Protein AF-A0A816Q934-F1 (afdb_monomer)

Secondary structure (DSSP, 8-state):
-HHHHHHHHHHHHHHHHHHHHHHHHHHHHHHHTGGGGGT----SPPHHHHHHHHHHHHHHHHHHTTS-HHHHHHHTTTHHHHHHHHHHHHGGG-S---HHHHHHHHHHHHHHHHHHHHHHSS--HHHHHHHHHHHGGG--SHHHHHHHHHHTGGGS--

Organism: NCBI:txid392030

Foldseek 3Di:
DVVVVVVVVVVLVVLLVVLLVLLVVLLVVVLVVLQCQQPDDDQAADPSLVVNLVVLVVCLVVVVVVDDPVSQLSSLPCNLVSNLVSLVVSVVSNPHHDPSSLSSSLNSLVSVQVSSCVSNVDGDLSSVLSSVVSVLSVDPDPVSSVVVCVVVVVSVVD

Sequence (158 aa):
MKTTLTLSYDILLVLFLEIHLHCFYHLSLLFRNASHYASVIDTDPDENIMRLNHDLTRLQETLHSSLNEKKFSFLFQGLGFVLATILIRSAPRFIRISETGVTKMCRNIFAIEQTLTQIRTVGDAELMRTHRYYELLYATKPDEIIAVIEEHRSEYTE

Nearest PDB structures (foldseek):
  8ay2-assembly1_A  TM=9.193E-01  e=2.161E-07  Rattus norvegicus
  8ay2-assembly2_B  TM=9.252E-01  e=2.774E-07  Rattus norvegicus
  3n1e-assembly2_B  TM=6.347E-01  e=2.741E-01  Mus musculus

Radius of gyration: 17.93 Å; Cα contacts (8 Å, |Δi|>4): 140; chains: 1; bounding box: 48×30×50 Å

pLDDT: mean 91.07, std 7.8, range [49.41, 97.62]

InterPro domains:
  IPR039682 Exocyst complex component Sec8/EXOC4 [PTHR14146] (6-158)

Solvent-accessible surface area (backbone atoms only — not comparable to full-atom values): 8706 Å² total; per-residue (Å²): 111,71,68,58,54,51,50,54,50,52,52,50,51,51,52,29,50,49,53,53,49,51,55,50,51,33,53,52,54,54,58,72,50,25,71,52,29,44,73,41,85,65,52,69,59,50,68,48,55,54,49,47,47,52,51,52,50,53,48,47,62,59,46,57,79,75,42,56,70,73,64,45,54,57,46,64,56,64,47,47,53,53,51,26,50,52,55,61,73,47,50,81,62,43,89,45,68,28,68,47,23,42,50,18,49,44,38,37,49,51,54,49,49,53,47,48,23,68,76,65,76,46,79,51,69,47,39,55,51,42,40,54,59,48,56,50,66,68,44,90,45,72,69,53,40,51,50,54,47,64,76,45,37,86,81,77,76,125

Structure (mmCIF, N/CA/C/O backbone):
data_AF-A0A816Q934-F1
#
_entry.id   AF-A0A816Q934-F1
#
loop_
_atom_site.group_PDB
_atom_site.id
_atom_site.type_symbol
_atom_site.label_atom_id
_atom_site.label_alt_id
_atom_site.label_comp_id
_atom_site.label_asym_id
_atom_site.label_entity_id
_atom_site.label_seq_id
_atom_site.pdbx_PDB_ins_code
_atom_site.Cartn_x
_atom_site.Cartn_y
_atom_site.Cartn_z
_atom_site.occupancy
_atom_site.B_iso_or_equiv
_atom_site.auth_seq_id
_atom_site.auth_comp_id
_atom_site.auth_asym_id
_atom_site.auth_atom_id
_atom_site.pdbx_PDB_model_num
ATOM 1 N N . MET A 1 1 ? -26.354 -10.522 29.295 1.00 54.97 1 MET A N 1
ATOM 2 C CA . MET A 1 1 ? -24.884 -10.718 29.287 1.00 54.97 1 MET A CA 1
ATOM 3 C C . MET A 1 1 ? -24.390 -11.497 28.064 1.00 54.97 1 MET A C 1
ATOM 5 O O . MET A 1 1 ? -23.474 -11.017 27.416 1.00 54.97 1 MET A O 1
ATOM 9 N N . LYS A 1 2 ? -24.995 -12.639 27.680 1.00 55.94 2 LYS A N 1
ATOM 10 C CA . LYS A 1 2 ? -24.643 -13.337 26.418 1.00 55.94 2 LYS A CA 1
ATOM 11 C C . LYS A 1 2 ? -24.927 -12.498 25.159 1.00 55.94 2 LYS A C 1
ATOM 13 O O . LYS A 1 2 ? -24.081 -12.435 24.284 1.00 55.94 2 LYS A O 1
ATOM 18 N N . THR A 1 3 ? -26.051 -11.783 25.129 1.00 68.50 3 THR A N 1
ATOM 19 C CA . THR A 1 3 ? -26.485 -10.926 24.007 1.00 68.50 3 THR A CA 1
ATOM 20 C C . THR A 1 3 ? -25.632 -9.673 23.780 1.00 68.50 3 THR A C 1
ATOM 22 O O . THR A 1 3 ? -25.498 -9.213 22.653 1.00 68.50 3 THR A O 1
ATOM 25 N N . THR A 1 4 ? -25.033 -9.107 24.831 1.00 69.88 4 THR A N 1
ATOM 26 C CA . THR A 1 4 ? -24.183 -7.906 24.726 1.00 69.88 4 THR A CA 1
ATOM 27 C C . THR A 1 4 ? -22.768 -8.245 24.260 1.00 69.88 4 THR A C 1
ATOM 29 O O . THR A 1 4 ? -22.146 -7.459 23.552 1.00 69.88 4 THR A O 1
ATOM 32 N N . LEU A 1 5 ? -22.260 -9.425 24.634 1.00 72.69 5 LEU A N 1
ATOM 33 C CA . LEU A 1 5 ? -20.970 -9.925 24.158 1.00 72.69 5 LEU A CA 1
ATOM 34 C C . LEU A 1 5 ? -21.026 -10.309 22.678 1.00 72.69 5 LEU A C 1
ATOM 36 O O . LEU A 1 5 ? -20.107 -9.956 21.945 1.00 72.69 5 LEU A O 1
ATOM 40 N N . THR A 1 6 ? -22.110 -10.954 22.234 1.00 81.94 6 THR A N 1
ATOM 41 C CA . THR A 1 6 ? -22.334 -11.235 20.806 1.00 81.94 6 THR A CA 1
ATOM 42 C C . THR A 1 6 ? -22.429 -9.942 20.003 1.00 81.94 6 THR A C 1
ATOM 44 O O . THR A 1 6 ? -21.690 -9.782 19.042 1.00 81.94 6 THR A O 1
ATOM 47 N N . LEU A 1 7 ? -23.195 -8.952 20.478 1.00 86.12 7 LEU A N 1
ATOM 48 C CA . LEU A 1 7 ? -23.301 -7.659 19.797 1.00 86.12 7 LEU A CA 1
ATOM 49 C C . LEU A 1 7 ? -21.949 -6.933 19.688 1.00 86.12 7 LEU A C 1
ATOM 51 O O . LEU A 1 7 ? -21.630 -6.372 18.645 1.00 86.12 7 LEU A O 1
ATOM 55 N N . SER A 1 8 ? -21.124 -6.953 20.743 1.00 87.19 8 SER A N 1
ATOM 56 C CA . SER A 1 8 ? -19.784 -6.352 20.675 1.00 87.19 8 SER A CA 1
ATOM 57 C C . SER A 1 8 ? -18.881 -7.051 19.660 1.00 87.19 8 SER A C 1
ATOM 59 O O . SER A 1 8 ? -18.015 -6.383 19.102 1.00 87.19 8 SER A O 1
ATOM 61 N N . TYR A 1 9 ? -19.013 -8.365 19.480 1.00 90.12 9 TYR A N 1
ATOM 62 C CA . TYR A 1 9 ? -18.235 -9.108 18.494 1.00 90.12 9 TYR A CA 1
ATOM 63 C C . TYR A 1 9 ? -18.688 -8.764 17.075 1.00 90.12 9 TYR A C 1
ATOM 65 O O . TYR A 1 9 ? -17.852 -8.443 16.235 1.00 90.12 9 TYR A O 1
ATOM 73 N N . ASP A 1 10 ? -20.001 -8.728 16.845 1.00 93.00 10 ASP A N 1
ATOM 74 C CA . ASP A 1 10 ? -20.579 -8.392 15.544 1.00 93.00 10 ASP A CA 1
ATOM 75 C C . ASP A 1 10 ? -20.176 -6.979 15.103 1.00 93.00 10 ASP A C 1
ATOM 77 O O . ASP A 1 10 ? -19.756 -6.784 13.967 1.00 93.00 10 ASP A O 1
ATOM 81 N N . ILE A 1 11 ? -20.204 -5.998 16.014 1.00 93.00 11 ILE A N 1
ATOM 82 C CA . ILE A 1 11 ? -19.758 -4.626 15.717 1.00 93.00 11 ILE A CA 1
ATOM 83 C C . ILE A 1 11 ? -18.276 -4.595 15.330 1.00 93.00 11 ILE A C 1
ATOM 85 O O . ILE A 1 11 ? -17.913 -3.932 14.361 1.00 93.00 11 ILE A O 1
ATOM 89 N N . LEU A 1 12 ? -17.410 -5.306 16.060 1.00 94.50 12 LEU A N 1
ATOM 90 C CA . LEU A 1 12 ? -15.983 -5.363 15.726 1.00 94.50 12 LEU A CA 1
ATOM 91 C C . LEU A 1 12 ? -15.749 -6.029 14.372 1.00 94.50 12 LEU A C 1
ATOM 93 O O . LEU A 1 12 ? -14.901 -5.570 13.615 1.00 94.50 12 LEU A O 1
ATOM 97 N N . LEU A 1 13 ? -16.506 -7.080 14.057 1.00 94.75 13 LEU A N 1
ATOM 98 C CA . LEU A 1 13 ? -16.422 -7.749 12.767 1.00 94.75 13 LEU A CA 1
ATOM 99 C C . LEU A 1 13 ? -16.870 -6.825 11.629 1.00 94.75 13 LEU A C 1
ATOM 101 O O . LEU A 1 13 ? -16.193 -6.750 10.610 1.00 94.75 13 LEU A O 1
ATOM 105 N N . VAL A 1 14 ? -17.971 -6.092 11.806 1.00 95.44 14 VAL A N 1
ATOM 106 C CA . VAL A 1 14 ? -18.451 -5.117 10.815 1.00 95.44 14 VAL A CA 1
ATOM 107 C C . VAL A 1 14 ? -17.419 -4.012 10.597 1.00 95.44 14 VAL A C 1
ATOM 109 O O . VAL A 1 14 ? -17.101 -3.714 9.452 1.00 95.44 14 VAL A O 1
ATOM 112 N N . LEU A 1 15 ? -16.842 -3.454 11.666 1.00 95.56 15 LEU A N 1
ATOM 113 C CA . LEU A 1 15 ? -15.781 -2.446 11.557 1.00 95.56 15 LEU A CA 1
ATOM 114 C C . LEU A 1 15 ? -14.541 -2.996 10.845 1.00 95.56 15 LEU A C 1
ATOM 116 O O . LEU A 1 15 ? -13.987 -2.329 9.977 1.00 95.56 15 LEU A O 1
ATOM 120 N N . PHE A 1 16 ? -14.122 -4.215 11.186 1.00 95.31 16 PHE A N 1
ATOM 121 C CA . PHE A 1 16 ? -13.003 -4.884 10.528 1.00 95.31 16 PHE A CA 1
ATOM 122 C C . PHE A 1 16 ? -13.264 -5.027 9.024 1.00 95.31 16 PHE A C 1
ATOM 124 O O . PHE A 1 16 ? -12.422 -4.643 8.213 1.00 95.31 16 PHE A O 1
ATOM 131 N N . LEU A 1 17 ? -14.441 -5.536 8.647 1.00 95.06 17 LEU A N 1
ATOM 132 C CA . LEU A 1 17 ? -14.830 -5.707 7.249 1.00 95.06 17 LEU A CA 1
ATOM 133 C C . LEU A 1 17 ? -14.892 -4.371 6.509 1.00 95.06 17 LEU A C 1
ATOM 135 O O . LEU A 1 17 ? -14.376 -4.288 5.399 1.00 95.06 17 LEU A O 1
ATOM 139 N N . GLU A 1 18 ? -15.468 -3.340 7.124 1.00 95.06 18 GLU A N 1
ATOM 140 C CA . GLU A 1 18 ? -15.573 -2.002 6.539 1.00 95.06 18 GLU A CA 1
ATOM 141 C C . GLU A 1 18 ? -14.192 -1.429 6.207 1.00 95.06 18 GLU A C 1
ATOM 143 O O . GLU A 1 18 ? -13.967 -0.997 5.081 1.00 95.06 18 GLU A O 1
ATOM 148 N N . ILE A 1 19 ? -13.227 -1.509 7.132 1.00 95.62 19 ILE A N 1
ATOM 149 C CA . ILE A 1 19 ? -11.857 -1.021 6.894 1.00 95.62 19 ILE A CA 1
ATOM 150 C C . ILE A 1 19 ? -11.220 -1.750 5.697 1.00 95.62 19 ILE A C 1
ATOM 152 O O . ILE A 1 19 ? -10.610 -1.122 4.830 1.00 95.62 19 ILE A O 1
ATOM 156 N N . HIS A 1 20 ? -11.398 -3.070 5.605 1.00 94.38 20 HIS A N 1
ATOM 157 C CA . HIS A 1 20 ? -10.856 -3.876 4.506 1.00 94.38 20 HIS A CA 1
ATOM 158 C C . 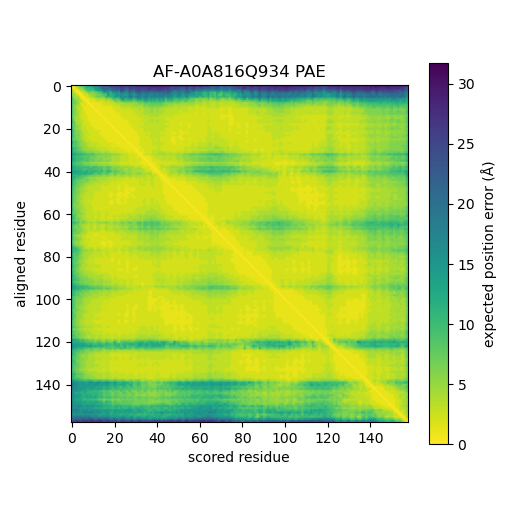HIS A 1 20 ? -11.531 -3.573 3.161 1.00 94.38 20 HIS A C 1
ATOM 160 O O . HIS A 1 20 ? -10.861 -3.486 2.127 1.00 94.38 20 HIS A O 1
ATOM 166 N N . LEU A 1 21 ? -12.853 -3.392 3.167 1.00 94.75 21 LEU A N 1
ATOM 167 C CA . LEU A 1 21 ? -13.632 -2.969 2.004 1.00 94.75 21 LEU A CA 1
ATOM 168 C C . LEU A 1 21 ? -13.220 -1.572 1.537 1.00 94.75 21 LEU A C 1
ATOM 170 O O . LEU A 1 21 ? -13.108 -1.353 0.332 1.00 94.75 21 LEU A O 1
ATOM 174 N N . HIS A 1 22 ? -12.924 -0.663 2.465 1.00 95.25 22 HIS A N 1
ATOM 175 C CA . HIS A 1 22 ? -12.455 0.687 2.159 1.00 95.25 22 HIS A CA 1
ATOM 176 C C . HIS A 1 22 ? -11.113 0.661 1.419 1.00 95.25 22 HIS A C 1
ATOM 178 O O . HIS A 1 22 ? -10.971 1.261 0.351 1.00 95.25 22 HIS A O 1
ATOM 184 N N . CYS A 1 23 ? -10.154 -0.134 1.909 1.00 95.12 23 CYS A N 1
ATOM 185 C CA . CYS A 1 23 ? -8.890 -0.394 1.214 1.00 95.12 23 CYS A CA 1
ATOM 186 C C . CYS A 1 23 ? -9.112 -0.948 -0.201 1.00 95.12 23 CYS A C 1
ATOM 188 O O . CYS A 1 23 ? -8.516 -0.462 -1.166 1.00 95.12 23 CYS A O 1
ATOM 190 N N . PHE A 1 24 ? -9.992 -1.945 -0.338 1.00 94.62 24 PHE A N 1
ATOM 191 C CA . PHE A 1 24 ? -10.326 -2.526 -1.637 1.00 94.62 24 PHE A CA 1
ATOM 192 C C . PHE A 1 24 ? -10.938 -1.496 -2.588 1.00 94.62 24 PHE A C 1
ATOM 194 O O . PHE A 1 24 ? -10.540 -1.427 -3.751 1.00 94.62 24 PHE A O 1
ATOM 201 N N . TYR A 1 25 ? -11.875 -0.681 -2.109 1.00 95.38 25 TYR A N 1
ATOM 202 C CA . TYR A 1 25 ? -12.542 0.340 -2.905 1.00 95.38 25 TYR A CA 1
ATOM 203 C C . TYR A 1 25 ? -11.536 1.336 -3.489 1.00 95.38 25 TYR A C 1
ATOM 205 O O . TYR A 1 25 ? -11.462 1.470 -4.714 1.00 95.38 25 TYR A O 1
ATOM 213 N N . HIS A 1 26 ? -10.703 1.957 -2.652 1.00 96.00 26 HIS A N 1
ATOM 214 C CA . HIS A 1 26 ? -9.731 2.956 -3.102 1.00 96.00 26 HIS A CA 1
ATOM 215 C C . HIS A 1 26 ? -8.670 2.378 -4.047 1.00 96.00 26 HIS A C 1
ATOM 217 O O . HIS A 1 26 ? -8.384 2.978 -5.086 1.00 96.00 26 HIS A O 1
ATOM 223 N N . LEU A 1 27 ? -8.143 1.181 -3.761 1.00 94.56 27 LEU A N 1
ATOM 224 C CA . LEU A 1 27 ? -7.228 0.510 -4.688 1.00 94.56 27 LEU A CA 1
ATOM 225 C C . LEU A 1 27 ? -7.921 0.138 -6.003 1.00 94.56 27 LEU A C 1
ATOM 227 O O . LEU A 1 27 ? -7.339 0.290 -7.075 1.00 94.56 27 LEU A O 1
ATOM 231 N N . SER A 1 28 ? -9.180 -0.302 -5.964 1.00 93.44 28 SER A N 1
ATOM 232 C CA . SER A 1 28 ? -9.924 -0.616 -7.186 1.00 93.44 28 SER A CA 1
ATOM 233 C C . SER A 1 28 ? -10.088 0.609 -8.090 1.00 93.44 28 SER A C 1
ATOM 235 O O . SER A 1 28 ? -10.018 0.460 -9.310 1.00 93.44 28 SER A O 1
ATOM 237 N N . LEU A 1 29 ? -10.256 1.807 -7.514 1.00 93.50 29 LEU A N 1
ATOM 238 C CA . LEU A 1 29 ? -10.315 3.067 -8.257 1.00 93.50 29 LEU A CA 1
ATOM 239 C C . LEU A 1 29 ? -8.974 3.408 -8.909 1.00 93.50 29 LEU A C 1
ATOM 241 O O . LEU A 1 29 ? -8.962 3.743 -10.093 1.00 93.50 29 LEU A O 1
ATOM 245 N N . LEU A 1 30 ? -7.861 3.240 -8.189 1.00 93.75 30 LEU A N 1
ATOM 246 C CA . LEU A 1 30 ? -6.515 3.416 -8.746 1.00 93.75 30 LEU A CA 1
ATOM 247 C C . LEU A 1 30 ? -6.328 2.555 -10.003 1.00 93.75 30 LEU A C 1
ATOM 249 O O . LEU A 1 30 ? -5.956 3.056 -11.063 1.00 93.75 30 LEU A O 1
ATOM 253 N N . PHE A 1 31 ? -6.670 1.265 -9.926 1.00 93.56 31 PHE A N 1
ATOM 254 C CA . PHE A 1 31 ? -6.475 0.343 -11.049 1.00 93.56 31 PHE A CA 1
ATOM 255 C C . PHE A 1 31 ? -7.501 0.490 -12.179 1.00 93.56 31 PHE A C 1
ATOM 257 O O . PHE A 1 31 ? -7.257 -0.007 -13.278 1.00 93.56 31 PHE A O 1
ATOM 264 N N . ARG A 1 32 ? -8.637 1.167 -11.966 1.00 91.75 32 ARG A N 1
ATOM 265 C CA . ARG A 1 32 ? -9.539 1.547 -13.074 1.00 91.75 32 ARG A CA 1
ATOM 266 C C . ARG A 1 32 ? -8.876 2.549 -14.016 1.00 91.75 32 ARG A C 1
ATOM 268 O O . ARG A 1 32 ? -9.143 2.513 -15.211 1.00 91.75 32 ARG A O 1
ATOM 275 N N . ASN A 1 33 ? -7.974 3.371 -13.487 1.00 88.56 33 ASN A N 1
ATOM 276 C CA . ASN A 1 33 ? -7.221 4.368 -14.242 1.00 88.56 33 ASN A CA 1
ATOM 277 C C . ASN A 1 33 ? -5.813 3.876 -14.626 1.00 88.56 33 ASN A C 1
ATOM 279 O O . ASN A 1 33 ? -4.937 4.685 -14.922 1.00 88.56 33 ASN A O 1
ATOM 283 N N . ALA A 1 34 ? -5.579 2.557 -14.661 1.00 90.75 34 ALA A N 1
ATOM 284 C CA . ALA A 1 34 ? -4.261 1.972 -14.928 1.00 90.75 34 ALA A CA 1
ATOM 285 C C . ALA A 1 34 ? -3.629 2.442 -16.254 1.00 90.75 34 ALA A C 1
ATOM 287 O O . ALA A 1 34 ? -2.413 2.579 -16.338 1.00 90.75 34 ALA A O 1
AT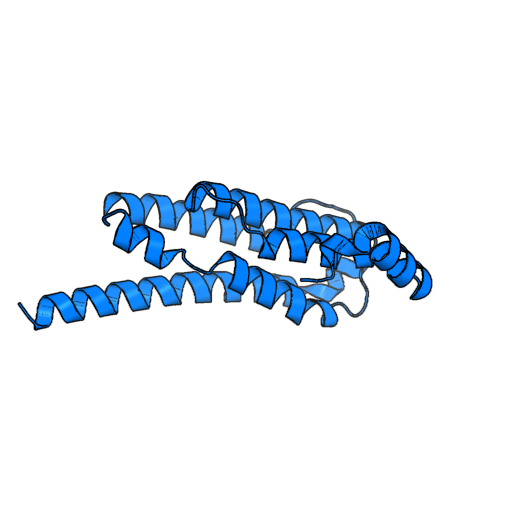OM 288 N N . SER A 1 35 ? -4.427 2.763 -17.278 1.00 91.81 35 SER A N 1
ATOM 289 C CA . SER A 1 35 ? -3.919 3.291 -18.554 1.00 91.81 35 SER A CA 1
ATOM 290 C C . SER A 1 35 ? -3.201 4.640 -18.423 1.00 91.81 35 SER A C 1
ATOM 292 O O . SER A 1 35 ? -2.337 4.943 -19.240 1.00 91.81 35 SER A O 1
ATOM 294 N N . HIS A 1 36 ? -3.520 5.441 -17.400 1.00 91.75 36 HIS A N 1
ATOM 295 C CA . HIS A 1 36 ? -2.858 6.722 -17.135 1.00 91.75 36 HIS A CA 1
ATOM 296 C C . HIS A 1 36 ? -1.371 6.543 -16.786 1.00 91.75 36 HIS A C 1
ATOM 298 O O . HIS A 1 36 ? -0.538 7.372 -17.146 1.00 91.75 36 HIS A O 1
ATOM 304 N N . TYR A 1 37 ? -1.014 5.415 -16.164 1.00 94.25 37 TYR A N 1
ATOM 305 C CA . TYR A 1 37 ? 0.360 5.094 -15.767 1.00 94.25 37 TYR A CA 1
ATOM 306 C C . TYR A 1 37 ? 1.298 4.814 -16.951 1.00 94.25 37 TYR A C 1
ATOM 308 O O . TYR A 1 37 ? 2.505 4.706 -16.758 1.00 94.25 37 TYR A O 1
ATOM 316 N N . ALA A 1 38 ? 0.777 4.716 -18.176 1.00 93.88 38 ALA A N 1
ATOM 317 C CA . ALA A 1 38 ? 1.595 4.578 -19.378 1.00 93.88 38 ALA A CA 1
ATOM 318 C C . ALA A 1 38 ? 2.246 5.900 -19.826 1.00 93.88 38 ALA A C 1
ATOM 320 O O . ALA A 1 38 ? 3.220 5.866 -20.577 1.00 93.88 38 ALA A O 1
ATOM 321 N N . SER A 1 39 ? 1.695 7.049 -19.420 1.00 93.88 39 SER A N 1
ATOM 322 C CA . SER A 1 39 ? 2.123 8.377 -19.888 1.00 93.88 39 SER A CA 1
ATOM 323 C C . SER A 1 39 ? 2.141 9.438 -18.787 1.00 93.88 39 SER A C 1
ATOM 325 O O . SER A 1 39 ? 2.161 10.631 -19.089 1.00 93.88 39 SER A O 1
ATOM 327 N N . VAL A 1 40 ? 2.084 9.025 -17.519 1.00 93.50 40 VAL A N 1
ATOM 328 C CA . VAL A 1 40 ? 2.101 9.953 -16.387 1.00 93.50 40 VAL A CA 1
ATOM 329 C C . VAL A 1 40 ? 3.456 10.653 -16.295 1.00 93.50 40 VAL A C 1
ATOM 331 O O . VAL A 1 40 ? 4.499 10.036 -16.512 1.00 93.50 40 VAL A O 1
ATOM 334 N N . ILE A 1 41 ? 3.439 11.949 -15.999 1.00 92.50 41 ILE A N 1
ATOM 335 C CA . ILE A 1 41 ? 4.649 12.783 -15.916 1.00 92.50 41 ILE A CA 1
ATOM 336 C C . ILE A 1 41 ? 4.989 13.183 -14.481 1.00 92.50 41 ILE A C 1
ATOM 338 O O . ILE A 1 41 ? 6.149 13.447 -14.179 1.00 92.50 41 ILE A O 1
ATOM 342 N N . ASP A 1 42 ? 3.995 13.217 -13.595 1.00 94.12 42 ASP A N 1
ATOM 343 C CA . ASP A 1 42 ? 4.197 13.454 -12.175 1.00 94.12 42 ASP A CA 1
ATOM 344 C C . ASP A 1 42 ? 4.436 12.136 -11.426 1.00 94.12 42 ASP A C 1
ATOM 346 O O . ASP A 1 42 ? 4.099 11.043 -11.884 1.00 94.12 42 ASP A O 1
ATOM 350 N N . THR A 1 43 ? 5.024 12.254 -10.243 1.00 93.81 43 THR A N 1
ATOM 351 C CA . THR A 1 43 ? 5.326 11.114 -9.368 1.00 93.81 43 THR A CA 1
ATOM 352 C C . THR A 1 43 ? 4.651 11.256 -8.010 1.00 93.81 43 THR A C 1
ATOM 354 O O . THR A 1 43 ? 4.961 10.506 -7.089 1.00 93.81 43 THR A O 1
ATOM 357 N N . ASP A 1 44 ? 3.745 12.222 -7.855 1.00 94.75 44 ASP A N 1
ATOM 358 C CA . ASP A 1 44 ? 3.042 12.440 -6.595 1.00 94.75 44 ASP A CA 1
ATOM 359 C C . ASP A 1 44 ? 2.073 11.281 -6.332 1.00 94.75 44 ASP A C 1
ATOM 361 O O . ASP A 1 44 ? 1.571 10.682 -7.286 1.00 94.75 44 ASP A O 1
ATOM 365 N N . PRO A 1 45 ? 1.798 10.911 -5.072 1.00 94.81 45 PRO A N 1
ATOM 366 C CA . PRO A 1 45 ? 0.843 9.847 -4.795 1.00 94.81 45 PRO A CA 1
ATOM 367 C C . PRO A 1 45 ? -0.536 10.122 -5.417 1.00 94.81 45 PRO A C 1
ATOM 369 O O . PRO A 1 45 ? -0.992 11.263 -5.488 1.00 94.81 45 PRO A O 1
ATOM 372 N N . ASP A 1 46 ? -1.207 9.068 -5.878 1.00 95.31 46 ASP A N 1
ATOM 373 C CA . ASP A 1 46 ? -2.553 9.149 -6.448 1.00 95.31 46 ASP A CA 1
ATOM 374 C C . ASP A 1 46 ? -3.551 9.683 -5.411 1.00 95.31 46 ASP A C 1
ATOM 376 O O . ASP A 1 46 ? -3.506 9.329 -4.230 1.00 95.31 46 ASP A O 1
ATOM 380 N N . GLU A 1 47 ? -4.498 10.511 -5.850 1.00 95.00 47 GLU A N 1
ATOM 381 C CA . GLU A 1 47 ? -5.482 11.117 -4.954 1.00 95.00 47 GLU A CA 1
ATOM 382 C C . GLU A 1 47 ? -6.310 10.061 -4.202 1.00 95.00 47 GLU A C 1
ATOM 384 O O . GLU A 1 47 ? -6.635 10.246 -3.029 1.00 95.00 47 GLU A O 1
ATOM 389 N N . ASN A 1 48 ? -6.609 8.916 -4.829 1.00 95.44 48 ASN A N 1
ATOM 390 C CA . ASN A 1 48 ? -7.344 7.836 -4.170 1.00 95.44 48 ASN A CA 1
ATOM 391 C C . ASN A 1 48 ? -6.539 7.202 -3.032 1.00 95.44 48 ASN A C 1
ATOM 393 O O . ASN A 1 48 ? -7.141 6.776 -2.048 1.00 95.44 48 ASN A O 1
ATOM 397 N N . ILE A 1 49 ? -5.208 7.173 -3.147 1.00 96.81 49 ILE A N 1
ATOM 398 C CA . ILE A 1 49 ? -4.300 6.703 -2.094 1.00 96.81 49 ILE A CA 1
ATOM 399 C C . ILE A 1 49 ? -4.252 7.712 -0.956 1.00 96.81 49 ILE A C 1
ATOM 401 O O . ILE A 1 49 ? -4.386 7.337 0.205 1.00 96.81 49 ILE A O 1
ATOM 405 N N . MET A 1 50 ? -4.145 9.000 -1.279 1.00 97.62 50 MET A N 1
ATOM 406 C CA . MET A 1 50 ? -4.152 10.053 -0.264 1.00 97.62 50 MET A CA 1
ATOM 407 C C . MET A 1 50 ? -5.470 10.091 0.514 1.00 97.62 50 MET A C 1
ATOM 409 O O . MET A 1 50 ? -5.453 10.220 1.738 1.00 97.62 50 MET A O 1
ATOM 413 N N . ARG A 1 51 ? -6.608 9.912 -0.170 1.00 97.31 51 ARG A N 1
ATOM 414 C CA . ARG A 1 51 ? -7.928 9.788 0.467 1.00 97.31 51 ARG A CA 1
ATOM 415 C C . ARG A 1 51 ? -8.011 8.551 1.363 1.00 97.31 51 ARG A C 1
ATOM 417 O O . ARG A 1 51 ? -8.401 8.688 2.516 1.00 97.31 51 ARG A O 1
ATOM 424 N N . LEU A 1 52 ? -7.569 7.384 0.879 1.00 97.00 52 LEU A N 1
ATOM 425 C CA . LEU A 1 52 ? -7.510 6.163 1.690 1.00 97.00 52 LEU A CA 1
ATOM 426 C C . LEU A 1 52 ? -6.699 6.384 2.971 1.00 97.00 52 LEU A C 1
ATOM 428 O O . LEU A 1 52 ? -7.162 6.060 4.060 1.00 97.00 52 LEU A O 1
ATOM 432 N N . ASN A 1 53 ? -5.503 6.956 2.845 1.00 97.25 53 ASN A N 1
ATOM 433 C CA . ASN A 1 53 ? -4.620 7.198 3.979 1.00 97.25 53 ASN A CA 1
ATOM 434 C C . ASN A 1 53 ? -5.242 8.165 4.989 1.00 97.25 53 ASN A C 1
ATOM 436 O O . ASN A 1 53 ? -5.199 7.909 6.190 1.00 97.25 53 ASN A O 1
ATOM 440 N N . HIS A 1 54 ? -5.861 9.244 4.507 1.00 97.56 54 HIS A N 1
ATOM 441 C CA . HIS A 1 54 ? -6.584 10.183 5.357 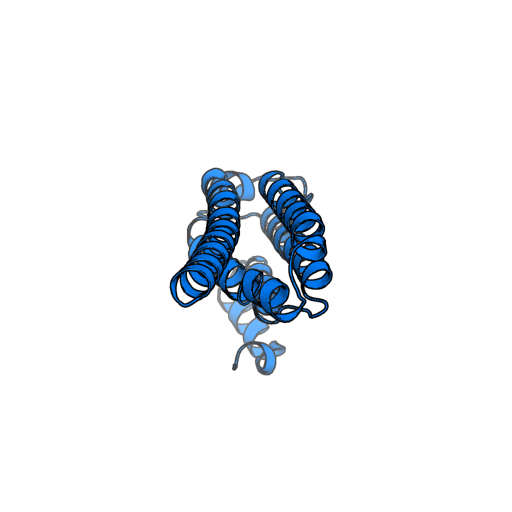1.00 97.56 54 HIS A CA 1
ATOM 442 C C . HIS A 1 54 ? -7.716 9.496 6.132 1.00 97.56 54 HIS A C 1
ATOM 444 O O . HIS A 1 54 ? -7.824 9.666 7.348 1.00 97.56 54 HIS A O 1
ATOM 450 N N . ASP A 1 55 ? -8.525 8.690 5.446 1.00 97.06 55 ASP A N 1
ATOM 451 C CA . ASP A 1 55 ? -9.648 7.986 6.061 1.00 97.06 55 ASP A CA 1
ATOM 452 C C . ASP A 1 55 ? -9.174 6.958 7.096 1.00 97.06 55 ASP A C 1
ATOM 454 O O . ASP A 1 55 ? -9.740 6.887 8.187 1.00 97.06 55 ASP A O 1
ATOM 458 N N . LEU A 1 56 ? -8.103 6.208 6.810 1.00 96.25 56 LEU A N 1
ATOM 459 C CA . LEU A 1 56 ? -7.509 5.257 7.755 1.00 96.25 56 LEU A CA 1
ATOM 460 C C . LEU A 1 56 ? -6.980 5.949 9.016 1.00 96.25 56 LEU A C 1
ATOM 462 O O . LEU A 1 56 ? -7.243 5.469 10.120 1.00 96.25 56 LEU A O 1
ATOM 466 N N . THR A 1 57 ? -6.289 7.082 8.876 1.00 95.94 57 THR A N 1
ATOM 467 C CA . THR A 1 57 ? -5.821 7.874 10.024 1.00 95.94 57 THR A CA 1
ATOM 468 C C . THR A 1 57 ? -6.999 8.393 10.843 1.00 95.94 57 THR A C 1
ATOM 470 O O . THR A 1 57 ? -7.034 8.225 12.059 1.00 95.94 57 THR A O 1
ATOM 473 N N . ARG A 1 58 ? -8.030 8.938 10.192 1.00 95.69 58 ARG A N 1
ATOM 474 C CA . ARG A 1 58 ? -9.220 9.446 10.886 1.00 95.69 58 ARG A CA 1
ATOM 475 C C . ARG A 1 58 ? -9.989 8.340 11.618 1.00 95.69 58 ARG A C 1
ATOM 477 O O . ARG A 1 58 ? -10.482 8.549 12.732 1.00 95.69 58 ARG A O 1
ATOM 484 N N . LEU A 1 59 ? -10.099 7.159 11.005 1.00 93.94 59 LEU A N 1
ATOM 485 C CA . LEU A 1 59 ? -10.675 5.971 11.635 1.00 93.94 59 LEU A CA 1
ATOM 486 C C . LEU A 1 59 ? -9.843 5.542 12.842 1.00 93.94 59 LEU A C 1
ATOM 488 O O . LEU A 1 59 ? -10.414 5.269 13.898 1.00 93.94 59 LEU A O 1
ATOM 492 N N . GLN A 1 60 ? -8.514 5.532 12.718 1.00 94.00 60 GLN A N 1
ATOM 493 C CA . GLN A 1 60 ? -7.620 5.233 13.830 1.00 94.00 60 GLN A CA 1
ATOM 494 C C . GLN A 1 60 ? -7.846 6.193 15.003 1.00 94.00 60 GLN A C 1
ATOM 496 O O . GLN A 1 60 ? -8.115 5.725 16.108 1.00 94.00 60 GLN A O 1
ATOM 501 N N . GLU A 1 61 ? -7.814 7.505 14.775 1.00 93.19 61 GLU A N 1
ATOM 502 C CA . GLU A 1 61 ? -8.018 8.522 15.815 1.00 93.19 61 GLU A CA 1
ATOM 503 C C . GLU A 1 61 ? -9.368 8.353 16.530 1.00 93.19 61 GLU A C 1
ATOM 505 O O . GLU A 1 61 ? -9.452 8.365 17.762 1.00 93.19 61 GLU A O 1
ATOM 510 N N . THR A 1 62 ? -10.433 8.130 15.754 1.00 93.62 62 THR A N 1
ATOM 511 C CA . THR A 1 62 ? -11.794 7.985 16.285 1.00 93.62 62 THR A CA 1
ATOM 512 C C . THR A 1 62 ? -11.929 6.711 17.124 1.00 93.62 62 THR A C 1
ATOM 514 O O . THR A 1 62 ? -12.441 6.745 18.247 1.00 93.62 62 THR A O 1
ATOM 517 N N . LEU A 1 63 ? -11.446 5.576 16.609 1.00 92.75 63 LEU A N 1
ATOM 518 C CA . LEU A 1 63 ? -11.619 4.264 17.234 1.00 92.75 63 LEU A CA 1
ATOM 519 C C . LEU A 1 63 ? -10.685 4.047 18.426 1.00 92.75 63 LEU A C 1
ATOM 521 O O . LEU A 1 63 ? -11.078 3.376 19.382 1.00 92.75 63 LEU A O 1
ATOM 525 N N . HIS A 1 64 ? -9.488 4.638 18.409 1.00 91.25 64 HIS A N 1
ATOM 526 C CA . HIS A 1 64 ? -8.512 4.508 19.492 1.00 91.25 64 HIS A CA 1
ATOM 527 C C . HIS A 1 64 ? -9.047 5.057 20.825 1.00 91.25 64 HIS A C 1
ATOM 529 O O . HIS A 1 64 ? -8.771 4.502 21.883 1.00 91.25 64 HIS A O 1
ATOM 535 N N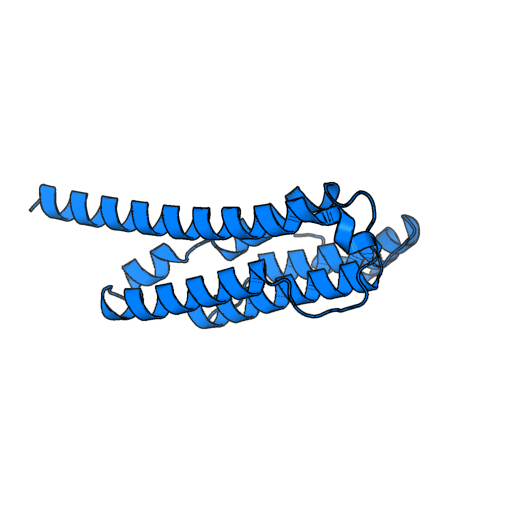 . SER A 1 65 ? -9.868 6.113 20.789 1.00 90.50 65 SER A N 1
ATOM 536 C CA . SER A 1 65 ? -10.509 6.667 21.995 1.00 90.50 65 SER A CA 1
ATOM 537 C C . SER A 1 65 ? -11.651 5.802 22.547 1.00 90.50 65 SER A C 1
ATOM 539 O O . SER A 1 65 ? -11.998 5.899 23.723 1.00 90.50 65 SER A O 1
ATOM 541 N N . SER A 1 66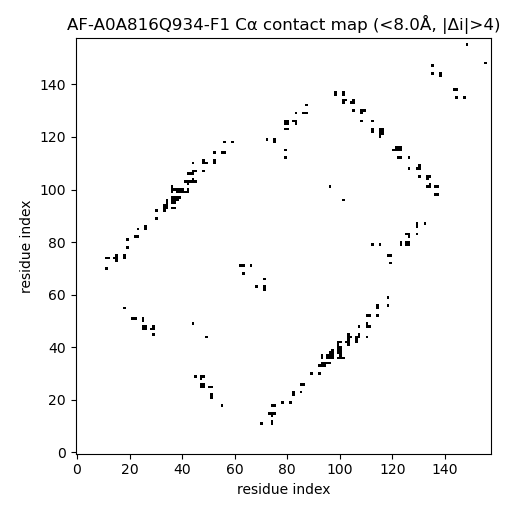 ? -12.242 4.957 21.698 1.00 91.19 66 SER A N 1
ATOM 542 C CA . SER A 1 66 ? -13.477 4.219 21.989 1.00 91.19 66 SER A CA 1
ATOM 543 C C . SER A 1 66 ? -13.245 2.742 22.318 1.00 91.19 66 SER A C 1
ATOM 545 O O . SER A 1 66 ? -14.135 2.074 22.849 1.00 91.19 66 SER A O 1
ATOM 547 N N . LEU A 1 67 ? -12.068 2.204 21.987 1.00 92.56 67 LEU A N 1
ATOM 548 C CA . LEU A 1 67 ? -11.738 0.788 22.107 1.00 92.56 67 LEU A CA 1
ATOM 549 C C . LEU A 1 67 ? -10.504 0.581 22.983 1.00 92.56 67 LEU A C 1
ATOM 551 O O . LEU A 1 67 ? -9.607 1.412 23.043 1.00 92.56 67 LEU A O 1
ATOM 555 N N . ASN A 1 68 ? -10.435 -0.576 23.642 1.00 92.94 68 ASN A N 1
ATOM 556 C CA . ASN A 1 68 ? -9.184 -1.005 24.259 1.00 92.94 68 ASN A CA 1
ATOM 557 C C . ASN A 1 68 ? -8.185 -1.478 23.191 1.00 92.94 68 ASN A C 1
ATOM 559 O O . ASN A 1 68 ? -8.579 -1.871 22.092 1.00 92.94 68 ASN A O 1
ATOM 563 N N . GLU A 1 69 ? -6.904 -1.512 23.554 1.00 91.50 69 GLU A N 1
ATOM 564 C CA . GLU A 1 69 ? -5.797 -1.832 22.647 1.00 91.50 69 GLU A CA 1
ATOM 565 C C . GLU A 1 69 ? -5.987 -3.166 21.906 1.00 91.50 69 GLU A C 1
ATOM 567 O O . GLU A 1 69 ? -5.800 -3.237 20.699 1.00 91.50 69 GLU A O 1
ATOM 572 N N . LYS A 1 70 ? -6.461 -4.222 22.584 1.00 92.19 70 LYS A N 1
ATOM 573 C CA . LYS A 1 70 ? -6.677 -5.538 21.950 1.00 92.19 70 LYS A CA 1
ATOM 574 C C . LYS A 1 70 ? -7.728 -5.492 20.839 1.00 92.19 70 LYS A C 1
ATOM 576 O O . LYS A 1 70 ? -7.523 -6.073 19.777 1.00 92.19 70 LYS A O 1
ATOM 581 N N . LYS A 1 71 ? -8.863 -4.833 21.094 1.00 92.94 71 LYS A N 1
ATOM 582 C CA . LYS A 1 71 ? -9.938 -4.675 20.104 1.00 92.94 71 LYS A CA 1
ATOM 583 C C . LYS A 1 71 ? -9.513 -3.743 18.978 1.00 92.94 71 LYS A C 1
ATOM 585 O O . LYS A 1 71 ? -9.839 -4.013 17.832 1.00 92.94 71 LYS A O 1
ATOM 590 N N . PHE A 1 72 ? -8.781 -2.683 19.306 1.00 93.31 72 PHE A N 1
ATOM 591 C CA . PHE A 1 72 ? -8.243 -1.745 18.333 1.00 93.31 72 PHE A CA 1
ATOM 592 C C . PHE A 1 72 ? -7.257 -2.434 17.375 1.00 93.31 72 PHE A C 1
ATOM 594 O O . PHE A 1 72 ? -7.467 -2.411 16.166 1.00 93.31 72 PHE A O 1
ATOM 601 N N . SER A 1 73 ? -6.252 -3.140 17.901 1.00 91.88 73 SER A N 1
ATOM 602 C CA . SER A 1 73 ? -5.257 -3.855 17.091 1.00 91.88 73 SER A CA 1
ATOM 603 C C . SER A 1 73 ? -5.876 -4.933 16.201 1.00 91.88 73 SER A C 1
ATOM 605 O O . SER A 1 73 ? -5.400 -5.152 15.090 1.00 91.88 73 SER A O 1
ATOM 607 N N . PHE A 1 74 ? -6.964 -5.573 16.648 1.00 92.69 74 PHE A N 1
ATOM 608 C CA . PHE A 1 74 ? -7.718 -6.526 15.831 1.00 92.69 74 PHE A CA 1
ATOM 609 C C . PHE A 1 74 ? -8.281 -5.887 14.550 1.00 92.69 74 PHE A C 1
ATOM 611 O O . PHE A 1 74 ? -8.220 -6.508 13.494 1.00 92.69 74 PHE A O 1
ATOM 618 N N . LEU A 1 75 ? -8.781 -4.646 14.608 1.00 94.19 75 LEU A N 1
ATOM 619 C CA . LEU A 1 75 ? -9.418 -3.988 13.457 1.00 94.19 75 LEU A CA 1
ATOM 620 C C . LEU A 1 75 ? -8.460 -3.728 12.287 1.00 94.19 75 LEU A C 1
ATOM 622 O O . LEU A 1 75 ? -8.880 -3.771 11.134 1.00 94.19 75 LEU A O 1
ATOM 626 N N . PHE A 1 76 ? -7.182 -3.481 12.580 1.00 92.06 76 PHE A N 1
ATOM 627 C CA . PHE A 1 76 ? -6.152 -3.166 11.582 1.00 92.06 76 PHE A CA 1
ATOM 628 C C . PHE A 1 76 ? -5.221 -4.351 11.282 1.00 92.06 76 PHE A C 1
ATOM 630 O O . PHE A 1 76 ? -4.236 -4.218 10.548 1.00 92.06 76 PHE A O 1
ATOM 637 N N . GLN A 1 77 ? -5.511 -5.523 11.850 1.00 90.25 77 GLN A N 1
ATOM 638 C CA . GLN A 1 77 ? -4.737 -6.733 11.615 1.00 90.25 77 GLN A CA 1
ATOM 639 C C . GLN A 1 77 ? -4.869 -7.186 10.156 1.00 90.25 77 GLN A C 1
ATOM 641 O O . GLN A 1 77 ? -5.962 -7.227 9.603 1.00 90.25 77 GLN A O 1
ATOM 646 N N . GLY A 1 78 ? -3.749 -7.572 9.540 1.00 88.94 78 GLY A N 1
ATOM 647 C CA . GLY A 1 78 ? -3.739 -8.156 8.194 1.00 88.94 78 GLY A CA 1
ATOM 648 C C . GLY A 1 78 ? -3.923 -7.158 7.047 1.00 88.94 78 GLY A C 1
ATOM 649 O O . GLY A 1 78 ? -3.849 -7.568 5.890 1.00 88.94 78 GLY A O 1
ATOM 650 N N . LEU A 1 79 ? -4.088 -5.860 7.330 1.00 92.06 79 LEU A N 1
ATOM 651 C CA . LEU A 1 79 ? -4.306 -4.858 6.285 1.00 92.06 79 LEU A CA 1
ATOM 652 C C . LEU A 1 79 ? -3.176 -4.791 5.264 1.00 92.06 79 LEU A C 1
ATOM 654 O O . LEU A 1 79 ? -3.459 -4.752 4.071 1.00 92.06 79 LEU A O 1
ATOM 658 N N . GLY A 1 80 ? -1.914 -4.808 5.698 1.00 92.75 80 GLY A N 1
ATOM 659 C CA . GLY A 1 80 ? -0.802 -4.731 4.751 1.00 92.75 80 GLY A CA 1
ATOM 660 C C . GLY A 1 80 ? -0.720 -5.953 3.841 1.00 92.75 80 GLY A C 1
ATOM 661 O O . GLY A 1 80 ? -0.555 -5.780 2.640 1.00 92.75 80 GLY A O 1
ATOM 662 N N . PHE A 1 81 ? -1.009 -7.158 4.349 1.00 92.62 81 PHE A N 1
ATOM 663 C CA . PHE A 1 81 ? -1.157 -8.356 3.515 1.00 92.62 81 PHE A CA 1
ATOM 664 C C . PHE A 1 81 ? -2.285 -8.212 2.480 1.00 92.62 81 PHE A C 1
ATOM 666 O O . PHE A 1 81 ? -2.112 -8.567 1.313 1.00 92.62 81 PHE A O 1
ATOM 673 N N . VAL A 1 82 ? -3.446 -7.679 2.876 1.00 92.81 82 VAL A N 1
ATOM 674 C CA . VAL A 1 82 ? -4.584 -7.486 1.962 1.00 92.81 82 VAL A CA 1
ATOM 675 C C . VAL A 1 82 ? -4.268 -6.439 0.897 1.00 92.81 82 VAL A C 1
ATOM 677 O O . VAL A 1 82 ? -4.502 -6.684 -0.287 1.00 92.81 82 VAL A O 1
ATOM 680 N N . LEU A 1 83 ? -3.684 -5.309 1.293 1.00 95.44 83 LEU A N 1
ATOM 681 C CA . LEU A 1 83 ? -3.246 -4.250 0.386 1.00 95.44 83 LEU A CA 1
ATOM 682 C C . LEU A 1 83 ? -2.186 -4.773 -0.591 1.00 95.44 83 LEU A C 1
ATOM 684 O O . LEU A 1 83 ? -2.381 -4.658 -1.799 1.00 95.44 83 LEU A O 1
ATOM 688 N N . ALA A 1 84 ? -1.137 -5.433 -0.094 1.00 95.62 84 ALA A N 1
ATOM 689 C CA . ALA A 1 84 ? -0.110 -6.100 -0.896 1.00 95.62 84 ALA A CA 1
ATOM 690 C C . ALA A 1 84 ? -0.721 -7.080 -1.909 1.00 95.62 84 ALA A C 1
ATOM 692 O O . ALA A 1 84 ? -0.446 -7.016 -3.108 1.00 95.62 84 ALA A O 1
ATOM 693 N N . THR A 1 85 ? -1.639 -7.935 -1.453 1.00 94.69 85 THR A N 1
ATOM 694 C CA . THR A 1 85 ? -2.323 -8.909 -2.310 1.00 94.69 85 THR A CA 1
ATOM 695 C C . THR A 1 85 ? -3.111 -8.228 -3.428 1.00 94.69 85 THR A C 1
ATOM 697 O O . THR A 1 85 ? -3.042 -8.665 -4.578 1.00 94.69 85 THR A O 1
ATOM 700 N N . ILE A 1 86 ? -3.864 -7.165 -3.124 1.00 94.94 86 ILE A N 1
ATOM 701 C CA . ILE A 1 86 ? -4.634 -6.419 -4.131 1.00 94.94 86 ILE A CA 1
ATOM 702 C C . ILE A 1 86 ? -3.689 -5.753 -5.132 1.00 94.94 86 ILE A C 1
ATOM 704 O O . ILE A 1 86 ? -3.934 -5.832 -6.337 1.00 94.94 86 ILE A O 1
ATOM 708 N N . LEU A 1 87 ? -2.619 -5.128 -4.643 1.00 96.31 87 LEU A N 1
ATOM 709 C CA . LEU A 1 87 ? -1.626 -4.431 -5.451 1.00 96.31 87 LEU A CA 1
ATOM 710 C C . LEU A 1 87 ? -0.926 -5.381 -6.430 1.00 96.31 87 LEU A C 1
ATOM 712 O O . LEU A 1 87 ? -0.908 -5.102 -7.627 1.00 96.31 87 LEU A O 1
ATOM 716 N N . ILE A 1 88 ? -0.418 -6.521 -5.956 1.00 95.50 88 ILE A N 1
ATOM 717 C CA . ILE A 1 88 ? 0.262 -7.516 -6.799 1.00 95.50 88 ILE A CA 1
ATOM 718 C C . ILE A 1 88 ? -0.720 -8.141 -7.794 1.00 95.50 88 ILE A C 1
ATOM 720 O O . ILE A 1 88 ? -0.456 -8.183 -8.994 1.00 95.50 88 ILE A O 1
ATOM 724 N N . ARG A 1 89 ? -1.904 -8.580 -7.339 1.00 95.06 89 ARG A N 1
ATOM 725 C CA . ARG A 1 89 ? -2.901 -9.211 -8.228 1.00 95.06 89 ARG A CA 1
ATOM 726 C C . ARG A 1 89 ? -3.474 -8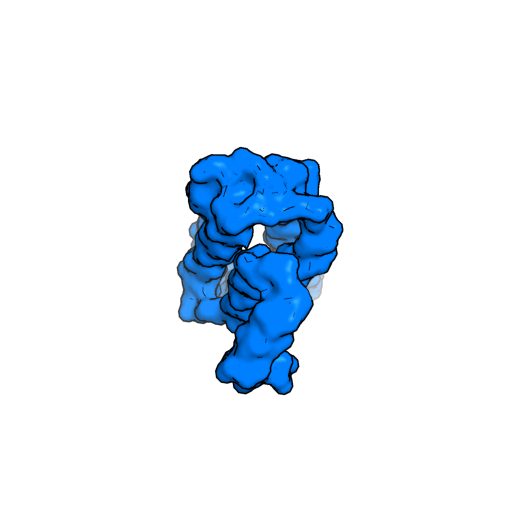.263 -9.275 1.00 95.06 89 ARG A C 1
ATOM 728 O O . ARG A 1 89 ? -4.023 -8.724 -10.274 1.00 95.06 89 ARG A O 1
ATOM 735 N N . SER A 1 90 ? -3.378 -6.958 -9.050 1.00 94.25 90 SER A N 1
ATOM 736 C CA . SER A 1 90 ? -3.845 -5.947 -9.994 1.00 94.25 90 SER A CA 1
ATOM 737 C C . SER A 1 90 ? -2.758 -5.479 -10.960 1.00 94.25 90 SER A C 1
ATOM 739 O O . SER A 1 90 ? -3.102 -4.827 -11.942 1.00 94.25 90 SER A O 1
ATOM 741 N N . ALA A 1 91 ? -1.490 -5.853 -10.757 1.00 93.62 91 ALA A N 1
ATOM 742 C CA . ALA A 1 91 ? -0.392 -5.480 -11.648 1.00 93.62 91 ALA A CA 1
ATOM 743 C C . ALA A 1 91 ? -0.631 -5.859 -13.129 1.00 93.62 91 ALA A C 1
ATOM 745 O O . ALA A 1 91 ? -0.398 -5.012 -13.991 1.00 93.62 91 ALA A O 1
ATOM 746 N N . PRO A 1 92 ? -1.215 -7.030 -13.474 1.00 92.31 92 PRO A N 1
ATOM 747 C CA . PRO A 1 92 ? -1.534 -7.363 -14.868 1.00 92.31 92 PRO A CA 1
ATOM 748 C C . PRO A 1 92 ? -2.560 -6.436 -15.543 1.00 92.31 92 PRO A C 1
ATOM 750 O O . PRO A 1 92 ? -2.774 -6.536 -16.748 1.00 92.31 92 PRO A O 1
ATOM 753 N N . ARG A 1 93 ? -3.231 -5.546 -14.796 1.00 93.12 93 ARG A N 1
ATOM 754 C CA . ARG A 1 93 ? -4.144 -4.542 -15.371 1.00 93.12 93 ARG A CA 1
ATOM 755 C C . ARG A 1 93 ? -3.396 -3.411 -16.077 1.00 93.12 93 ARG A C 1
ATOM 757 O O . ARG A 1 93 ? -3.998 -2.714 -16.893 1.00 93.12 93 ARG A O 1
ATOM 764 N N . PHE A 1 94 ? -2.107 -3.227 -15.795 1.00 91.31 94 PHE A N 1
ATOM 765 C CA . PHE A 1 94 ? -1.262 -2.330 -16.570 1.00 91.31 94 PHE A CA 1
ATOM 766 C C . PHE A 1 94 ? -0.922 -2.988 -17.910 1.00 91.31 94 PHE A C 1
ATOM 768 O O . PHE A 1 94 ? -0.044 -3.838 -17.993 1.00 91.31 94 PHE A O 1
ATOM 775 N N . ILE A 1 95 ? -1.603 -2.570 -18.981 1.00 89.69 95 ILE A N 1
ATOM 776 C CA . ILE A 1 95 ? -1.236 -2.973 -20.354 1.00 89.69 95 ILE A CA 1
ATOM 777 C C . ILE A 1 95 ? 0.162 -2.436 -20.698 1.00 89.69 95 ILE A C 1
ATOM 779 O O . ILE A 1 95 ? 0.947 -3.086 -21.384 1.00 89.69 95 ILE A O 1
ATOM 783 N N . ARG A 1 96 ? 0.463 -1.225 -20.219 1.00 90.62 96 ARG A N 1
ATOM 784 C CA . ARG A 1 96 ? 1.765 -0.572 -20.306 1.00 90.62 96 ARG A CA 1
ATOM 785 C C . ARG A 1 96 ? 1.935 0.341 -19.096 1.00 90.62 96 ARG A C 1
ATOM 787 O O . ARG A 1 96 ? 0.969 0.969 -18.668 1.00 90.62 96 ARG A O 1
ATOM 794 N N . ILE A 1 97 ? 3.156 0.433 -18.590 1.00 94.31 97 ILE A N 1
ATOM 795 C CA . ILE A 1 97 ? 3.554 1.352 -17.526 1.00 94.31 97 ILE A CA 1
ATOM 796 C C . ILE A 1 97 ? 4.857 2.039 -17.949 1.00 94.31 97 ILE A C 1
ATOM 798 O O . ILE A 1 97 ? 5.720 1.397 -18.548 1.00 94.31 97 ILE A O 1
ATOM 802 N N . SER A 1 98 ? 4.963 3.352 -17.748 1.00 95.31 98 SER A N 1
ATOM 803 C CA . SER A 1 98 ? 6.216 4.089 -17.952 1.00 95.31 98 SER A CA 1
ATOM 804 C C . SER A 1 98 ? 7.099 3.997 -16.708 1.00 95.31 98 SER A C 1
ATOM 806 O O . SER A 1 98 ? 6.599 3.723 -15.622 1.00 95.31 98 SER A O 1
ATOM 808 N N . GLU A 1 99 ? 8.391 4.305 -16.834 1.00 95.69 99 GLU A N 1
ATOM 809 C CA . GLU A 1 99 ? 9.312 4.426 -15.691 1.00 95.69 99 GLU A CA 1
ATOM 810 C C . GLU A 1 99 ? 8.760 5.379 -14.614 1.00 95.69 99 GLU A C 1
ATOM 812 O O . GLU A 1 99 ? 8.671 5.023 -13.443 1.00 95.69 99 GLU A O 1
ATOM 817 N N . THR A 1 100 ? 8.257 6.547 -15.026 1.00 96.81 100 THR A N 1
ATOM 818 C CA . THR A 1 100 ? 7.567 7.502 -14.141 1.00 96.81 100 THR A CA 1
ATOM 819 C C . THR A 1 100 ? 6.317 6.911 -13.486 1.00 96.81 100 THR A C 1
ATOM 821 O O . THR A 1 100 ? 6.039 7.190 -12.320 1.00 96.81 100 THR A O 1
ATOM 824 N N . GLY A 1 101 ? 5.573 6.065 -14.205 1.00 96.44 101 GLY A N 1
ATOM 825 C CA . GLY A 1 101 ? 4.433 5.324 -13.678 1.00 96.44 101 GLY A CA 1
ATOM 826 C C . GLY A 1 101 ? 4.841 4.310 -12.613 1.00 96.44 101 GLY A C 1
ATOM 827 O O . GLY A 1 101 ? 4.184 4.239 -11.572 1.00 96.44 101 GLY A O 1
ATOM 828 N N . VAL A 1 102 ? 5.944 3.583 -12.825 1.00 96.62 102 VAL A N 1
ATOM 829 C CA . VAL A 1 102 ? 6.529 2.689 -11.814 1.00 96.62 102 VAL A CA 1
ATOM 830 C C . VAL A 1 102 ? 6.916 3.497 -10.576 1.00 96.62 102 VAL A C 1
ATOM 832 O O . VAL A 1 102 ? 6.470 3.170 -9.479 1.00 96.62 102 VAL A O 1
ATOM 835 N N . THR A 1 103 ? 7.623 4.621 -10.742 1.00 97.31 103 THR A N 1
ATOM 836 C CA . THR A 1 103 ? 7.991 5.509 -9.627 1.00 97.31 103 THR A CA 1
ATOM 837 C C . THR A 1 103 ? 6.768 5.996 -8.851 1.00 97.31 103 THR A C 1
ATOM 839 O O . THR A 1 103 ? 6.751 5.925 -7.621 1.00 97.31 103 THR A O 1
ATOM 842 N N . LYS A 1 104 ? 5.718 6.455 -9.545 1.00 97.38 104 LYS A N 1
ATOM 843 C CA . LYS A 1 104 ? 4.456 6.882 -8.919 1.00 97.38 104 LYS A CA 1
ATOM 844 C C . LYS A 1 104 ? 3.805 5.738 -8.133 1.00 97.38 104 LYS A C 1
ATOM 846 O O . LYS A 1 104 ? 3.301 5.954 -7.033 1.00 97.38 104 LYS A O 1
ATOM 851 N N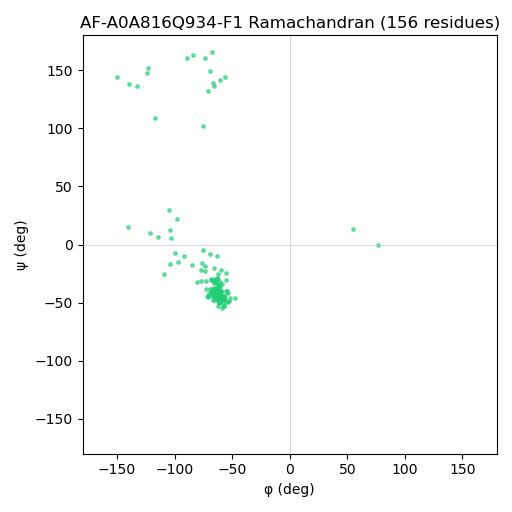 . MET A 1 105 ? 3.839 4.514 -8.660 1.00 97.06 105 MET A N 1
ATOM 852 C CA . MET A 1 105 ? 3.299 3.340 -7.974 1.00 97.06 105 MET A CA 1
ATOM 853 C C . MET A 1 105 ? 4.105 2.976 -6.720 1.00 97.06 105 MET A C 1
ATOM 855 O O . MET A 1 105 ? 3.512 2.734 -5.670 1.00 97.06 105 MET A O 1
ATOM 859 N N . CYS A 1 106 ? 5.436 3.034 -6.777 1.00 97.44 106 CYS A N 1
ATOM 860 C CA . CYS A 1 106 ? 6.285 2.871 -5.596 1.00 97.44 106 CYS A CA 1
ATOM 861 C C . CYS A 1 106 ? 5.981 3.940 -4.531 1.00 97.44 106 CYS A C 1
ATOM 863 O O . CYS A 1 106 ? 5.834 3.609 -3.354 1.00 97.44 106 CYS A O 1
ATOM 865 N N . ARG A 1 107 ? 5.757 5.204 -4.929 1.00 97.56 107 ARG A N 1
ATOM 866 C CA . ARG A 1 107 ? 5.335 6.267 -3.994 1.00 97.56 107 ARG A CA 1
ATOM 867 C C . ARG A 1 107 ? 3.969 6.008 -3.365 1.00 97.56 107 ARG A C 1
ATOM 869 O O . ARG A 1 107 ? 3.789 6.296 -2.186 1.00 97.56 107 ARG A O 1
ATOM 876 N N . ASN A 1 108 ? 3.022 5.449 -4.118 1.00 97.31 108 ASN A N 1
ATOM 877 C CA . ASN A 1 108 ? 1.726 5.036 -3.576 1.00 97.31 108 ASN A CA 1
ATOM 878 C C . ASN A 1 108 ? 1.881 3.961 -2.493 1.00 97.31 108 ASN A C 1
ATOM 880 O O .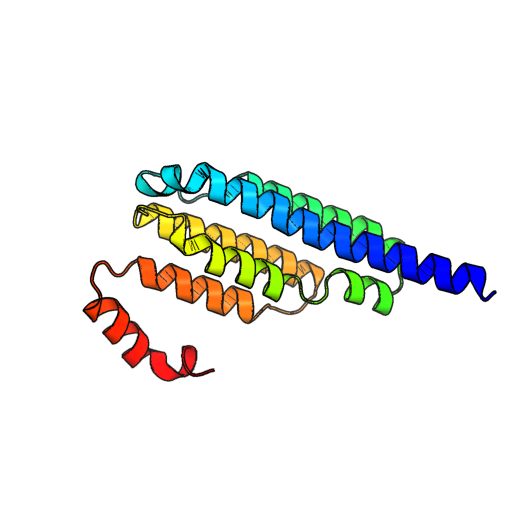 ASN A 1 108 ? 1.269 4.072 -1.432 1.00 97.31 108 ASN A O 1
ATOM 884 N N . ILE A 1 109 ? 2.704 2.938 -2.750 1.00 97.31 109 ILE A N 1
ATOM 885 C CA . ILE A 1 109 ? 2.974 1.853 -1.794 1.00 97.31 109 ILE A CA 1
ATOM 886 C C . ILE A 1 109 ? 3.625 2.422 -0.537 1.00 97.31 109 ILE A C 1
ATOM 888 O O . ILE A 1 109 ? 3.139 2.182 0.564 1.00 97.31 109 ILE A O 1
ATOM 892 N N . PHE A 1 110 ? 4.649 3.255 -0.707 1.00 96.62 110 PHE A N 1
ATOM 893 C CA . PHE A 1 110 ? 5.342 3.894 0.403 1.00 96.62 110 PHE A CA 1
ATOM 894 C C . PHE A 1 110 ? 4.413 4.780 1.248 1.00 96.62 110 PHE A C 1
ATOM 896 O O . PHE A 1 110 ? 4.451 4.738 2.477 1.00 96.62 110 PHE A O 1
ATOM 903 N N . ALA A 1 111 ? 3.522 5.549 0.614 1.00 97.06 111 ALA A N 1
ATOM 904 C CA . ALA A 1 111 ? 2.536 6.351 1.333 1.00 97.06 111 ALA A CA 1
ATOM 905 C C . ALA A 1 111 ? 1.601 5.470 2.183 1.00 97.06 111 ALA A C 1
ATOM 907 O O . ALA A 1 111 ? 1.311 5.811 3.329 1.00 97.06 111 ALA A O 1
ATOM 908 N N . ILE A 1 112 ? 1.143 4.331 1.649 1.00 96.75 112 ILE A N 1
ATOM 909 C CA . ILE A 1 112 ? 0.340 3.353 2.403 1.00 96.75 112 ILE A CA 1
ATOM 910 C C . ILE A 1 112 ? 1.146 2.776 3.577 1.00 96.75 112 ILE A C 1
ATOM 912 O O . ILE A 1 112 ? 0.639 2.708 4.698 1.00 96.75 112 ILE A O 1
ATOM 916 N N . GLU A 1 113 ? 2.397 2.370 3.344 1.00 95.25 113 GLU A N 1
ATOM 917 C CA . GLU A 1 113 ? 3.285 1.817 4.375 1.00 95.25 113 GLU A CA 1
ATOM 918 C C . GLU A 1 113 ? 3.476 2.777 5.544 1.00 95.25 113 GLU A C 1
ATOM 920 O O . GLU A 1 113 ? 3.386 2.363 6.704 1.00 95.25 113 GLU A O 1
ATOM 925 N N . GLN A 1 114 ? 3.704 4.059 5.255 1.00 94.81 114 GLN A N 1
ATOM 926 C CA . GLN A 1 114 ? 3.848 5.088 6.279 1.00 94.81 114 GLN A CA 1
ATOM 927 C C . GLN A 1 114 ? 2.584 5.203 7.133 1.00 94.81 114 GLN A C 1
ATOM 929 O O . GLN A 1 114 ? 2.679 5.185 8.362 1.00 94.81 114 GLN A O 1
ATOM 934 N N . THR A 1 115 ? 1.403 5.256 6.509 1.00 95.88 115 THR A N 1
ATOM 935 C CA . THR A 1 115 ? 0.126 5.311 7.234 1.00 95.88 115 THR A CA 1
ATOM 936 C C . THR A 1 115 ? -0.089 4.068 8.095 1.00 95.88 115 THR A C 1
ATOM 938 O O . THR A 1 115 ? -0.401 4.190 9.279 1.00 95.88 115 THR A O 1
ATOM 941 N N . LEU A 1 116 ? 0.131 2.862 7.565 1.00 93.88 116 LEU A N 1
ATOM 942 C CA . LEU A 1 116 ? -0.043 1.641 8.357 1.00 93.88 116 LEU A CA 1
ATOM 943 C C . LEU A 1 116 ? 0.969 1.524 9.496 1.00 93.88 116 LEU A C 1
ATOM 945 O O . LEU A 1 116 ? 0.599 1.080 10.581 1.00 93.88 116 LEU A O 1
ATOM 949 N N . THR A 1 117 ? 2.219 1.934 9.275 1.00 93.12 117 THR A N 1
ATOM 950 C CA . THR A 1 117 ? 3.258 1.929 10.315 1.00 93.12 117 THR A CA 1
ATOM 951 C C . THR A 1 117 ? 2.891 2.881 11.449 1.00 93.12 117 THR A C 1
ATOM 953 O O . THR A 1 117 ? 3.073 2.537 12.613 1.00 93.12 117 THR A O 1
ATOM 956 N N . GLN A 1 118 ? 2.316 4.047 11.139 1.00 92.31 118 GLN A N 1
ATOM 957 C CA . GLN A 1 118 ? 1.815 4.976 12.156 1.00 92.31 118 GLN A CA 1
ATOM 958 C C . GLN A 1 118 ? 0.655 4.373 12.958 1.00 92.31 118 GLN A C 1
ATOM 960 O O . GLN A 1 118 ? 0.634 4.486 14.181 1.00 92.31 118 GLN A O 1
ATOM 965 N N . ILE A 1 119 ? -0.278 3.685 12.292 1.00 90.88 119 ILE A N 1
ATOM 966 C CA . ILE A 1 119 ? -1.449 3.074 12.939 1.00 90.88 119 ILE A CA 1
ATOM 967 C C . ILE A 1 119 ? -1.062 1.867 13.806 1.00 90.88 119 ILE A C 1
ATOM 969 O O . ILE A 1 119 ? -1.582 1.701 14.908 1.00 90.88 119 ILE A O 1
ATOM 973 N N . ARG A 1 120 ? -0.186 0.993 13.299 1.00 84.81 120 ARG A N 1
ATOM 974 C CA . ARG A 1 120 ? 0.134 -0.314 13.902 1.00 84.81 120 ARG A CA 1
ATOM 975 C C . ARG A 1 120 ? 1.427 -0.334 14.706 1.00 84.81 120 ARG A C 1
ATOM 977 O O . ARG A 1 120 ? 1.733 -1.376 15.273 1.00 84.81 120 ARG A O 1
ATOM 984 N N . THR A 1 121 ? 2.195 0.757 14.669 1.00 80.81 121 THR A N 1
ATOM 985 C CA . THR A 1 121 ? 3.535 0.917 15.267 1.00 80.81 121 THR A CA 1
ATOM 986 C C . THR A 1 121 ? 4.576 -0.126 14.833 1.00 80.81 121 THR A C 1
ATOM 988 O O . THR A 1 121 ? 5.657 -0.212 15.412 1.00 80.81 121 THR A O 1
ATOM 991 N N . VAL A 1 122 ? 4.285 -0.889 13.775 1.00 80.31 122 VAL A N 1
ATOM 992 C CA . VAL A 1 122 ? 5.144 -1.927 13.193 1.00 80.31 122 VAL A CA 1
ATOM 993 C C . VAL A 1 122 ? 5.039 -1.844 11.671 1.00 80.31 122 VAL A C 1
ATOM 995 O O . VAL A 1 122 ? 3.945 -1.654 11.136 1.00 80.31 122 VAL A O 1
ATOM 998 N N . GLY A 1 123 ? 6.177 -1.983 10.986 1.00 76.56 123 GLY A N 1
ATOM 999 C CA . GLY A 1 123 ? 6.237 -2.021 9.525 1.00 76.56 123 GLY A CA 1
ATOM 1000 C C . GLY A 1 123 ? 5.585 -3.273 8.932 1.00 76.56 123 GLY A C 1
ATOM 1001 O O . GLY A 1 123 ? 5.328 -4.255 9.631 1.00 76.56 123 GLY A O 1
ATOM 1002 N N . ASP A 1 124 ? 5.328 -3.248 7.626 1.00 87.94 124 ASP A N 1
ATOM 1003 C CA . ASP A 1 124 ? 4.672 -4.351 6.929 1.00 87.94 124 ASP A CA 1
ATOM 1004 C C . ASP A 1 124 ? 5.589 -4.972 5.870 1.00 87.94 124 ASP A C 1
ATOM 1006 O O . ASP A 1 124 ? 5.874 -4.372 4.835 1.00 87.94 124 ASP A O 1
ATOM 1010 N N . ALA A 1 125 ? 6.066 -6.187 6.147 1.00 90.12 125 ALA A N 1
ATOM 1011 C CA . ALA A 1 125 ? 6.964 -6.904 5.248 1.00 90.12 125 ALA A CA 1
ATOM 1012 C C . ALA A 1 125 ? 6.312 -7.223 3.891 1.00 90.12 125 ALA A C 1
ATOM 1014 O O . ALA A 1 125 ? 7.015 -7.289 2.884 1.00 90.12 125 ALA A O 1
ATOM 1015 N N . GLU A 1 126 ? 4.985 -7.389 3.836 1.00 91.31 126 GLU A N 1
ATOM 1016 C CA . GLU A 1 126 ? 4.284 -7.686 2.581 1.00 91.31 126 GLU A CA 1
ATOM 1017 C C . GLU A 1 126 ? 4.229 -6.470 1.665 1.00 91.31 126 GLU A C 1
ATOM 1019 O O . GLU A 1 126 ? 4.390 -6.595 0.449 1.00 91.31 126 GLU A O 1
ATOM 1024 N N . LEU A 1 127 ? 4.034 -5.280 2.234 1.00 93.62 127 LEU A N 1
ATOM 1025 C CA . LEU A 1 127 ? 4.113 -4.049 1.457 1.00 93.62 127 LEU A CA 1
ATOM 1026 C C . LEU A 1 127 ? 5.542 -3.790 0.975 1.00 93.62 127 LEU A C 1
ATOM 1028 O O . LEU A 1 127 ? 5.714 -3.462 -0.197 1.00 93.62 127 LEU A O 1
ATOM 1032 N N . MET A 1 128 ? 6.552 -4.090 1.798 1.00 92.12 128 MET A N 1
ATOM 1033 C CA . MET A 1 128 ? 7.952 -3.955 1.385 1.00 92.12 128 MET A CA 1
ATOM 1034 C C . MET A 1 128 ? 8.283 -4.899 0.222 1.00 92.12 128 MET A C 1
ATOM 1036 O O . MET A 1 128 ? 8.923 -4.497 -0.750 1.00 92.12 128 MET A O 1
ATOM 1040 N N . ARG A 1 129 ? 7.797 -6.147 0.272 1.00 92.56 129 ARG A N 1
ATOM 1041 C CA . ARG A 1 129 ? 7.875 -7.086 -0.860 1.00 92.56 129 ARG A CA 1
ATOM 1042 C C . ARG A 1 129 ? 7.136 -6.562 -2.089 1.00 92.56 129 ARG A C 1
ATOM 1044 O O . ARG A 1 129 ? 7.634 -6.676 -3.205 1.00 92.56 129 ARG A O 1
ATOM 1051 N N . THR A 1 130 ? 5.964 -5.964 -1.892 1.00 95.56 130 THR A N 1
ATOM 1052 C CA . THR A 1 130 ? 5.171 -5.372 -2.977 1.00 95.56 130 THR A CA 1
ATOM 1053 C C . THR A 1 130 ? 5.900 -4.202 -3.633 1.00 95.56 130 THR A C 1
ATOM 1055 O O . THR A 1 130 ? 5.875 -4.089 -4.855 1.00 95.56 130 THR A O 1
ATOM 1058 N N . HIS A 1 131 ? 6.584 -3.361 -2.856 1.00 95.38 131 HIS A N 1
ATOM 1059 C CA . HIS A 1 131 ? 7.420 -2.283 -3.379 1.00 95.38 131 HIS A CA 1
ATOM 1060 C C . HIS A 1 131 ? 8.488 -2.836 -4.328 1.00 95.38 131 HIS A C 1
ATOM 1062 O O . HIS A 1 131 ? 8.534 -2.443 -5.492 1.00 95.38 131 HIS A O 1
ATOM 1068 N N . ARG A 1 132 ? 9.260 -3.830 -3.870 1.00 93.25 132 ARG A N 1
ATOM 1069 C CA . ARG A 1 132 ? 10.305 -4.488 -4.675 1.00 93.25 132 ARG A CA 1
ATOM 1070 C C . ARG A 1 132 ? 9.746 -5.150 -5.929 1.00 93.25 132 ARG A C 1
ATOM 1072 O O . ARG A 1 132 ? 10.322 -5.029 -7.004 1.00 93.25 132 ARG A O 1
ATOM 1079 N N . TYR A 1 133 ? 8.582 -5.790 -5.818 1.00 94.12 133 TYR A N 1
ATOM 1080 C CA . TYR A 1 133 ? 7.883 -6.361 -6.969 1.00 94.12 133 TYR A CA 1
ATOM 1081 C C . TYR A 1 133 ? 7.602 -5.313 -8.057 1.00 94.12 133 TYR A C 1
ATOM 1083 O O . TYR A 1 133 ? 7.810 -5.587 -9.237 1.00 94.12 133 TYR A O 1
ATOM 1091 N N . TYR A 1 134 ? 7.150 -4.112 -7.683 1.00 95.25 134 TYR A N 1
ATOM 1092 C CA . TYR A 1 134 ? 6.916 -3.038 -8.649 1.00 95.25 134 TYR A CA 1
ATOM 1093 C C . TYR A 1 134 ? 8.220 -2.437 -9.190 1.00 95.25 134 TYR A C 1
ATOM 1095 O O . TYR A 1 134 ? 8.256 -2.074 -10.362 1.00 95.25 134 TYR A O 1
ATOM 1103 N N . GLU A 1 135 ? 9.302 -2.397 -8.407 1.00 94.44 135 GLU A N 1
ATOM 1104 C CA . GLU A 1 135 ? 10.624 -1.965 -8.891 1.00 94.44 135 GLU A CA 1
ATOM 1105 C C . GLU A 1 135 ? 11.174 -2.872 -10.000 1.00 94.44 135 GLU A C 1
ATOM 1107 O O . GLU A 1 135 ? 11.838 -2.384 -10.913 1.00 94.44 135 GLU A O 1
ATOM 1112 N N . LEU A 1 136 ? 10.828 -4.164 -10.017 1.00 92.69 136 LEU A N 1
ATOM 1113 C CA . LEU A 1 136 ? 11.184 -5.049 -11.134 1.00 92.69 136 LEU A CA 1
ATOM 1114 C C . LEU A 1 136 ? 10.613 -4.571 -12.479 1.00 92.69 136 LEU A C 1
ATOM 1116 O O . LEU A 1 136 ? 11.160 -4.912 -13.523 1.00 92.69 136 LEU A O 1
ATOM 1120 N N . LEU A 1 137 ? 9.550 -3.759 -12.481 1.00 92.50 137 LEU A N 1
ATOM 1121 C CA . LEU A 1 137 ? 8.957 -3.209 -13.705 1.00 92.50 137 LEU A CA 1
ATOM 1122 C C . LEU A 1 137 ? 9.784 -2.071 -14.327 1.00 92.50 137 LEU A C 1
ATOM 1124 O O . LEU A 1 137 ? 9.435 -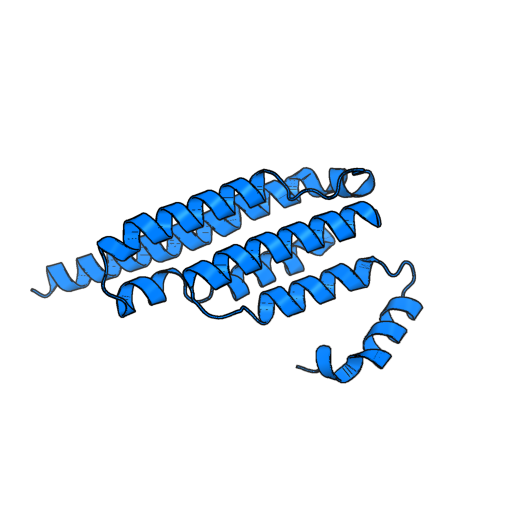1.605 -15.412 1.00 92.50 137 LEU A O 1
ATOM 1128 N N . TYR A 1 138 ? 10.873 -1.632 -13.683 1.00 92.19 138 TYR A N 1
ATOM 1129 C CA . TYR A 1 138 ? 11.883 -0.797 -14.339 1.00 92.19 138 TYR A CA 1
ATOM 1130 C C . TYR A 1 138 ? 12.658 -1.566 -15.412 1.00 92.19 138 TYR A C 1
ATOM 1132 O O . TYR A 1 138 ? 13.105 -0.973 -16.395 1.00 92.19 138 TYR A O 1
ATOM 1140 N N . ALA A 1 139 ? 12.805 -2.881 -15.245 1.00 89.12 139 ALA A N 1
ATOM 1141 C CA . ALA A 1 139 ? 13.439 -3.724 -16.240 1.00 89.12 139 ALA A CA 1
ATOM 1142 C C . ALA A 1 139 ? 12.532 -3.859 -17.469 1.00 89.12 139 ALA A C 1
ATOM 1144 O O . ALA A 1 139 ? 11.337 -4.147 -17.376 1.00 89.12 139 ALA A O 1
ATOM 1145 N N . THR A 1 140 ? 13.116 -3.670 -18.650 1.00 78.44 140 THR A N 1
ATOM 1146 C CA . THR A 1 140 ? 12.368 -3.706 -19.919 1.00 78.44 140 THR A CA 1
ATOM 1147 C C . THR A 1 140 ? 12.462 -5.060 -20.610 1.00 78.44 140 THR A C 1
ATOM 1149 O O . THR A 1 140 ? 11.681 -5.346 -21.522 1.00 78.44 140 THR A O 1
ATOM 1152 N N . LYS A 1 141 ? 13.408 -5.903 -20.178 1.00 85.12 141 LYS A N 1
ATOM 1153 C CA . LYS A 1 141 ? 13.664 -7.228 -20.745 1.00 85.12 141 LYS A CA 1
ATOM 1154 C C . LYS A 1 141 ? 13.581 -8.323 -19.681 1.00 85.12 141 LYS A C 1
ATOM 1156 O O . LYS A 1 141 ? 13.997 -8.098 -18.547 1.00 85.12 141 LYS A O 1
ATOM 1161 N N . PRO A 1 142 ? 13.142 -9.539 -20.051 1.00 85.19 142 PRO A N 1
ATOM 1162 C CA . PRO A 1 142 ? 13.119 -10.676 -19.132 1.00 85.19 142 PRO A CA 1
ATOM 1163 C C . PRO A 1 142 ? 14.482 -10.988 -18.497 1.00 85.19 142 PRO A C 1
ATOM 1165 O O . PRO A 1 142 ? 14.542 -11.253 -17.302 1.00 85.19 142 PRO A O 1
ATOM 1168 N N . ASP A 1 143 ? 15.573 -10.898 -19.263 1.00 89.69 143 ASP A N 1
ATOM 1169 C CA . ASP A 1 143 ? 16.923 -11.203 -18.765 1.00 89.69 143 ASP A CA 1
ATOM 1170 C C . ASP A 1 143 ? 17.389 -10.212 -17.686 1.00 89.69 143 ASP A C 1
ATOM 1172 O O . ASP A 1 143 ? 18.083 -10.597 -16.751 1.00 89.69 143 ASP A O 1
ATOM 1176 N N . GLU A 1 144 ? 16.968 -8.945 -17.782 1.00 89.88 144 GLU A N 1
ATOM 1177 C CA . GLU A 1 144 ? 17.246 -7.917 -16.770 1.00 89.88 144 GLU A CA 1
ATOM 1178 C C . GLU A 1 144 ? 16.521 -8.248 -15.456 1.00 89.88 144 GLU A C 1
ATOM 1180 O O . GLU A 1 144 ? 17.113 -8.147 -14.386 1.00 89.88 144 GLU A O 1
ATOM 1185 N N . ILE A 1 145 ? 15.271 -8.723 -15.533 1.00 86.88 145 ILE A N 1
ATOM 1186 C CA . ILE A 1 145 ? 14.509 -9.175 -14.358 1.00 86.88 145 ILE A CA 1
ATOM 1187 C C . ILE A 1 145 ? 15.198 -10.379 -13.705 1.00 86.88 145 ILE A C 1
ATOM 1189 O O . ILE A 1 145 ? 15.359 -10.406 -12.487 1.00 86.88 145 ILE A O 1
ATOM 1193 N N . ILE A 1 146 ? 15.619 -11.366 -14.505 1.00 87.62 146 ILE A N 1
ATOM 1194 C CA . ILE A 1 146 ? 16.315 -12.559 -14.001 1.00 87.62 146 ILE A CA 1
ATOM 1195 C C . ILE A 1 146 ? 17.614 -12.152 -13.300 1.00 87.62 146 ILE A C 1
ATOM 1197 O O . ILE A 1 146 ? 17.846 -12.593 -12.178 1.00 87.62 146 ILE A O 1
ATOM 1201 N N . ALA A 1 147 ? 18.409 -11.266 -13.904 1.00 88.75 147 ALA A N 1
ATOM 1202 C CA . ALA A 1 147 ? 19.649 -10.779 -13.308 1.00 88.75 147 ALA A CA 1
ATOM 1203 C C . ALA A 1 147 ? 19.415 -10.080 -11.956 1.00 88.75 147 ALA A C 1
ATOM 1205 O O . ALA A 1 147 ? 20.119 -10.372 -10.991 1.00 88.75 147 ALA A O 1
ATOM 1206 N N . VAL A 1 148 ? 18.391 -9.221 -11.853 1.00 86.81 148 VAL A N 1
ATOM 1207 C CA . VAL A 1 148 ? 18.038 -8.545 -10.588 1.00 86.81 148 VAL A CA 1
ATOM 1208 C C . VAL A 1 148 ? 17.625 -9.553 -9.513 1.00 86.81 148 VAL A C 1
ATOM 1210 O O . VAL A 1 148 ? 18.051 -9.433 -8.362 1.00 86.81 148 VAL A O 1
ATOM 1213 N N . ILE A 1 149 ? 16.823 -10.560 -9.875 1.00 87.12 149 ILE A N 1
ATOM 1214 C CA . ILE A 1 149 ? 16.387 -11.614 -8.949 1.00 87.12 149 ILE A CA 1
ATOM 1215 C C . ILE A 1 149 ? 17.571 -12.481 -8.502 1.00 87.12 149 ILE A C 1
ATOM 1217 O O . ILE A 1 149 ? 17.644 -12.850 -7.332 1.00 87.12 149 ILE A O 1
ATOM 1221 N N . GLU A 1 150 ? 18.497 -12.813 -9.402 1.00 87.62 150 GLU A N 1
ATOM 1222 C CA . GLU A 1 150 ? 19.698 -13.586 -9.069 1.00 87.62 150 GLU A CA 1
ATOM 1223 C C . GLU A 1 150 ? 20.631 -12.820 -8.124 1.00 87.62 150 GLU A C 1
ATOM 1225 O O . GLU A 1 150 ? 21.129 -13.402 -7.158 1.00 87.62 150 GLU A O 1
ATOM 1230 N N . GLU A 1 151 ? 20.824 -11.521 -8.358 1.00 87.31 151 GLU A N 1
ATOM 1231 C CA . GLU A 1 151 ? 21.630 -10.647 -7.500 1.00 87.31 151 GLU A CA 1
ATOM 1232 C C . GLU A 1 151 ? 21.026 -10.513 -6.092 1.00 87.31 151 GLU A C 1
ATOM 1234 O O . GLU A 1 151 ? 21.741 -10.589 -5.093 1.00 87.31 151 GLU A O 1
ATOM 1239 N N . HIS A 1 152 ? 19.698 -10.407 -6.001 1.00 83.62 152 HIS A N 1
ATOM 1240 C CA . HIS A 1 152 ? 18.962 -10.194 -4.749 1.00 83.62 152 HIS A CA 1
ATOM 1241 C C . HIS A 1 152 ? 18.256 -11.462 -4.255 1.00 83.62 152 HIS A C 1
ATOM 1243 O O . HIS A 1 152 ? 17.218 -11.393 -3.598 1.00 83.62 152 HIS A O 1
ATOM 1249 N N . ARG A 1 153 ? 18.806 -12.644 -4.558 1.00 77.69 153 ARG A N 1
ATOM 1250 C CA . ARG A 1 153 ? 18.131 -13.939 -4.370 1.00 77.69 153 ARG A CA 1
ATOM 1251 C C . ARG A 1 153 ? 17.480 -14.104 -2.998 1.00 77.69 153 ARG A C 1
ATOM 1253 O O . ARG A 1 153 ? 16.320 -14.501 -2.928 1.00 77.69 153 ARG A O 1
ATOM 1260 N N . SER A 1 154 ? 18.184 -13.757 -1.918 1.00 80.50 154 SER A N 1
ATOM 1261 C CA . SER A 1 154 ? 17.688 -13.870 -0.536 1.00 80.50 154 SER A CA 1
ATOM 1262 C C . SER A 1 154 ? 16.369 -13.137 -0.280 1.00 80.50 154 SER A C 1
ATOM 1264 O O . SER A 1 154 ? 15.640 -13.507 0.628 1.00 80.50 154 SER A O 1
ATOM 1266 N N . GLU A 1 155 ? 16.052 -12.119 -1.076 1.00 76.50 155 GLU A N 1
ATOM 1267 C CA . GLU A 1 155 ? 14.839 -11.309 -0.952 1.00 76.50 155 GLU A CA 1
ATOM 1268 C C . GLU A 1 155 ? 13.621 -11.927 -1.654 1.00 76.50 155 GLU A C 1
ATOM 1270 O O . GLU A 1 155 ? 12.487 -11.562 -1.351 1.00 76.50 155 GLU A O 1
ATOM 1275 N N . TYR A 1 156 ? 13.855 -12.873 -2.569 1.00 73.25 156 TYR A N 1
ATOM 1276 C CA . TYR A 1 156 ? 12.838 -13.521 -3.404 1.00 73.25 156 TYR A CA 1
ATOM 1277 C C . TYR A 1 156 ? 12.675 -15.024 -3.113 1.00 73.25 156 TYR A C 1
ATOM 1279 O O . TYR A 1 156 ? 11.968 -15.709 -3.851 1.00 73.25 156 TYR A O 1
ATOM 1287 N N . THR A 1 157 ? 13.346 -15.567 -2.084 1.00 67.75 157 THR A N 1
ATOM 1288 C CA . THR A 1 157 ? 13.322 -17.015 -1.771 1.00 67.75 157 THR A CA 1
ATOM 1289 C C . THR A 1 157 ? 12.447 -17.404 -0.566 1.00 67.75 157 THR A C 1
ATOM 1291 O O . THR A 1 157 ? 12.528 -18.547 -0.117 1.00 67.75 157 THR A O 1
ATOM 1294 N N . GLU A 1 158 ? 11.604 -16.501 -0.059 1.00 49.41 158 GLU A N 1
ATOM 1295 C CA . GLU A 1 158 ? 10.623 -16.751 1.020 1.00 49.41 158 GLU A CA 1
ATOM 1296 C C . GLU A 1 158 ? 9.188 -16.497 0.549 1.00 49.41 158 GLU A C 1
ATOM 1298 O O . GLU A 1 158 ? 8.286 -17.229 1.018 1.00 49.41 158 GLU A O 1
#

Mean predicted aligned error: 4.93 Å